Protein AF-A0A926ETX5-F1 (afdb_monomer_lite)

Radius of gyration: 18.43 Å; chains: 1; bounding box: 54×27×47 Å

pLDDT: mean 81.58, std 22.98, range [29.83, 98.06]

Sequence (139 aa):
MKKTGVWLAVFFTVFLMGPTGCAHAPTDPDPLWAAQEYLGQQMEREDGAVLAYEFESAQVLEEETERIRQRYKDSDIAGERGWSQGFIDHMTAVETRYTVDYDNTKVPYSEGKMIHVLYLSREDENSPWEVFDSLTPYE

Secondary structure (DSSP, 8-state):
------------------SS------SS--HHHHHHHHHHHHHHHSTTTEEEEEEEEEEE-HHHHHHHHHHHTT-HHHHHTT--HHHHHT-EEEEEEEEEEE-TTT-----EEEEEEEEEE-SSTTSPPEEEEEEPPP-

Organism: NCBI:txid2763678

Structure (mmCIF, N/CA/C/O backbone):
data_AF-A0A926ETX5-F1
#
_entry.id   AF-A0A926ETX5-F1
#
loop_
_atom_site.group_PDB
_atom_site.id
_atom_site.type_symbol
_atom_site.label_atom_id
_atom_site.label_alt_id
_atom_site.label_comp_id
_atom_site.label_asym_id
_atom_site.label_entity_id
_atom_site.label_seq_id
_atom_site.pdbx_PDB_ins_code
_atom_site.Cartn_x
_atom_site.Cartn_y
_atom_site.Cartn_z
_atom_site.occupancy
_atom_site.B_iso_or_equiv
_atom_site.auth_seq_id
_atom_site.auth_comp_id
_atom_site.auth_asym_id
_atom_site.auth_atom_id
_atom_site.pdbx_PDB_model_num
ATOM 1 N N . MET A 1 1 ? 31.575 -2.994 -26.190 1.00 37.59 1 MET A N 1
ATOM 2 C CA . MET A 1 1 ? 31.901 -1.709 -25.530 1.00 37.59 1 MET A CA 1
ATOM 3 C C . MET A 1 1 ? 31.067 -1.622 -24.265 1.00 37.59 1 MET A C 1
ATOM 5 O O . MET A 1 1 ? 29.879 -1.905 -24.320 1.00 37.59 1 MET A O 1
ATOM 9 N N . LYS A 1 2 ? 31.726 -1.392 -23.128 1.00 33.84 2 LYS A N 1
ATOM 10 C CA . LYS A 1 2 ? 31.172 -1.523 -21.775 1.00 33.84 2 LYS A CA 1
ATOM 11 C C . LYS A 1 2 ? 30.161 -0.396 -21.526 1.00 33.84 2 LYS A C 1
ATOM 13 O O . LYS A 1 2 ? 30.563 0.762 -21.525 1.00 33.84 2 LYS A O 1
ATOM 18 N N . LYS A 1 3 ? 28.878 -0.721 -21.338 1.00 36.19 3 LYS A N 1
ATOM 19 C CA . LYS A 1 3 ? 27.906 0.225 -20.776 1.00 36.19 3 LYS A CA 1
ATOM 20 C C . LYS A 1 3 ? 28.102 0.212 -19.263 1.00 36.19 3 LYS A C 1
ATOM 22 O O . LYS A 1 3 ? 27.774 -0.760 -18.594 1.00 36.19 3 LYS A O 1
ATOM 27 N N . THR A 1 4 ? 28.745 1.255 -18.760 1.00 35.94 4 THR A N 1
ATOM 28 C CA . THR A 1 4 ? 28.811 1.597 -17.341 1.00 35.94 4 THR A CA 1
ATOM 29 C C . THR A 1 4 ? 27.389 1.829 -16.841 1.00 35.94 4 THR A C 1
ATOM 31 O O . THR A 1 4 ? 26.802 2.870 -17.126 1.00 35.94 4 THR A O 1
ATOM 34 N N . GLY A 1 5 ? 26.827 0.834 -16.155 1.00 34.91 5 GLY A N 1
ATOM 35 C CA . GLY A 1 5 ? 25.616 1.004 -15.364 1.00 34.91 5 GLY A CA 1
ATOM 36 C C . GLY A 1 5 ? 25.941 1.919 -14.193 1.00 34.91 5 GLY A C 1
ATOM 37 O O . GLY A 1 5 ? 26.775 1.583 -13.351 1.00 34.91 5 GLY A O 1
ATOM 38 N N . VAL A 1 6 ? 25.341 3.103 -14.189 1.00 32.91 6 VAL A N 1
ATOM 39 C CA . VAL A 1 6 ? 25.278 3.948 -13.002 1.00 32.91 6 VAL A CA 1
ATOM 40 C C . VAL A 1 6 ? 24.307 3.243 -12.067 1.00 32.91 6 VAL A C 1
ATOM 42 O O . VAL A 1 6 ? 23.107 3.224 -12.310 1.00 32.91 6 VAL A O 1
ATOM 45 N N . TRP A 1 7 ? 24.845 2.592 -11.042 1.00 33.47 7 TRP A N 1
ATOM 46 C CA . TRP A 1 7 ? 24.053 2.106 -9.925 1.00 33.47 7 TRP A CA 1
ATOM 47 C C . TRP A 1 7 ? 23.589 3.340 -9.156 1.00 33.47 7 TRP A C 1
ATOM 49 O O . TRP A 1 7 ? 24.393 3.961 -8.457 1.00 33.47 7 TRP A O 1
ATOM 59 N N . LEU A 1 8 ? 22.319 3.727 -9.293 1.00 33.34 8 LEU A N 1
ATOM 60 C CA . LEU A 1 8 ? 21.697 4.546 -8.262 1.00 33.34 8 LEU A CA 1
ATOM 61 C C . LEU A 1 8 ? 21.500 3.611 -7.067 1.00 33.34 8 LEU A C 1
ATOM 63 O O . LEU A 1 8 ? 20.502 2.909 -6.950 1.00 33.34 8 LEU A O 1
ATOM 67 N N . ALA A 1 9 ? 22.521 3.528 -6.217 1.00 35.31 9 ALA A N 1
ATOM 68 C CA . ALA A 1 9 ? 22.328 3.029 -4.874 1.00 35.31 9 ALA A CA 1
ATOM 69 C C . ALA A 1 9 ? 21.272 3.938 -4.242 1.00 35.31 9 ALA A C 1
ATOM 71 O O . ALA A 1 9 ? 21.503 5.142 -4.097 1.00 35.31 9 ALA A O 1
ATOM 72 N N . VAL A 1 10 ? 20.112 3.376 -3.905 1.00 38.44 10 VAL A N 1
ATOM 73 C CA . VAL A 1 10 ? 19.218 3.992 -2.931 1.00 38.44 10 VAL A CA 1
ATOM 74 C C . VAL A 1 10 ? 20.074 4.165 -1.684 1.00 38.44 10 VAL A C 1
ATOM 76 O O . VAL A 1 10 ? 20.448 3.201 -1.017 1.00 38.44 10 VAL A O 1
ATOM 79 N N . PHE A 1 11 ? 20.516 5.398 -1.451 1.00 30.09 11 PHE A N 1
ATOM 80 C CA . PHE A 1 11 ? 21.278 5.733 -0.269 1.00 30.09 11 PHE A CA 1
ATOM 81 C C . PHE A 1 11 ? 20.336 5.542 0.913 1.00 30.09 11 PHE A C 1
ATOM 83 O O . PHE A 1 11 ? 19.525 6.414 1.222 1.00 30.09 11 PHE A O 1
ATOM 90 N N . PHE A 1 12 ? 20.485 4.413 1.603 1.00 32.03 12 PHE A N 1
ATOM 91 C CA . PHE A 1 12 ? 20.214 4.349 3.028 1.00 32.03 12 PHE A CA 1
ATOM 92 C C . PHE A 1 12 ? 21.097 5.418 3.670 1.00 32.03 12 PHE A C 1
ATOM 94 O O . PHE A 1 12 ? 22.258 5.187 4.015 1.00 32.03 12 PHE A O 1
ATOM 101 N N . THR A 1 13 ? 20.567 6.632 3.791 1.00 32.38 13 THR A N 1
ATOM 102 C CA . THR A 1 13 ? 21.132 7.610 4.707 1.00 32.38 13 THR A CA 1
ATOM 103 C C . THR A 1 13 ? 20.767 7.112 6.095 1.00 32.38 13 THR A C 1
ATOM 105 O O . THR A 1 13 ? 19.797 7.551 6.703 1.00 32.38 13 THR A O 1
ATOM 108 N N . VAL A 1 14 ? 21.544 6.150 6.594 1.00 38.12 14 VAL A N 1
ATOM 109 C CA . VAL A 1 14 ? 21.675 5.964 8.031 1.00 38.12 14 VAL A CA 1
ATOM 110 C C . VAL A 1 14 ? 22.313 7.252 8.519 1.00 38.12 14 VAL A C 1
ATOM 112 O O . VAL A 1 14 ? 23.505 7.497 8.322 1.00 38.12 14 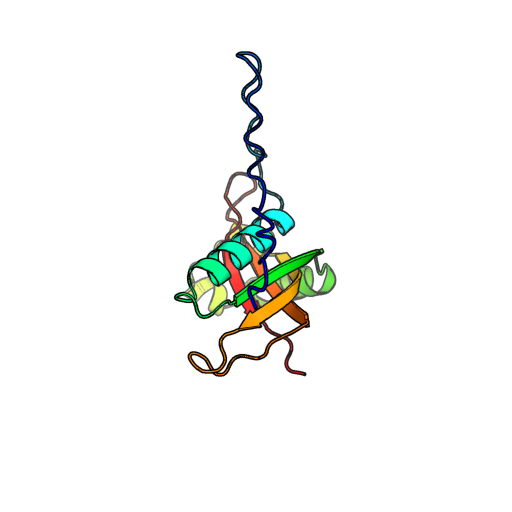VAL A O 1
ATOM 115 N N . PHE A 1 15 ? 21.484 8.119 9.084 1.00 29.83 15 PHE A N 1
ATOM 116 C CA . PHE A 1 15 ? 21.934 9.322 9.751 1.00 29.83 15 PHE A CA 1
ATOM 117 C C . PHE A 1 15 ? 22.755 8.874 10.970 1.00 29.83 15 PHE A C 1
ATOM 119 O O . PHE A 1 15 ? 22.218 8.601 12.040 1.00 29.83 15 PHE A O 1
ATOM 126 N N . LEU A 1 16 ? 24.074 8.742 10.805 1.00 39.38 16 LEU A N 1
ATOM 127 C CA . LEU A 1 16 ? 25.015 8.650 11.919 1.00 39.38 16 LEU A CA 1
ATOM 128 C C . LEU A 1 16 ? 25.078 10.031 12.583 1.00 39.38 16 LEU A C 1
ATOM 130 O O . LEU A 1 16 ? 26.020 10.795 12.378 1.00 39.38 16 LEU A O 1
ATOM 134 N N . MET A 1 17 ? 24.050 10.370 13.363 1.00 33.66 17 MET A N 1
ATOM 135 C CA . MET A 1 17 ? 24.170 11.409 14.379 1.00 33.66 17 MET A CA 1
ATOM 136 C C . MET A 1 17 ? 24.690 10.777 15.663 1.00 33.66 17 MET A C 1
ATOM 138 O O . MET A 1 17 ? 24.274 9.690 16.058 1.00 33.66 17 MET A O 1
ATOM 142 N N . GLY A 1 18 ? 25.639 11.473 16.287 1.00 36.12 18 GLY A N 1
ATOM 143 C CA . GLY A 1 18 ? 26.192 11.130 17.590 1.00 36.12 18 GLY A CA 1
ATOM 144 C C . GLY A 1 18 ? 25.125 10.995 18.687 1.00 36.12 18 GLY A C 1
ATOM 145 O O . GLY A 1 18 ? 23.939 11.220 18.454 1.00 36.12 18 GLY A O 1
ATOM 146 N N . PRO A 1 19 ? 25.536 10.626 19.909 1.00 47.34 19 PRO A N 1
ATOM 147 C CA . PRO A 1 19 ? 24.640 10.124 20.941 1.00 47.34 19 PRO A CA 1
ATOM 148 C C . PRO A 1 19 ? 23.836 11.266 21.567 1.00 47.34 19 PRO A C 1
ATOM 150 O O . PRO A 1 19 ? 24.173 11.760 22.635 1.00 47.34 19 PRO A O 1
ATOM 153 N N . THR A 1 20 ? 22.775 11.708 20.900 1.00 46.38 20 THR A N 1
ATOM 154 C CA . THR A 1 20 ? 21.752 12.567 21.502 1.00 46.38 20 THR A CA 1
ATOM 155 C C . THR A 1 20 ? 20.476 12.471 20.680 1.00 46.38 20 THR A C 1
ATOM 157 O O . THR A 1 20 ? 20.401 13.005 19.581 1.00 46.38 20 THR A O 1
ATOM 160 N N . GLY A 1 21 ? 19.478 11.793 21.246 1.00 35.44 21 GLY A N 1
ATOM 161 C CA . GLY A 1 21 ? 18.122 11.712 20.713 1.00 35.44 21 GLY A CA 1
ATOM 162 C C . GLY A 1 21 ? 17.923 10.515 19.795 1.00 35.44 21 GLY A C 1
ATOM 163 O O . GLY A 1 21 ? 18.233 10.575 18.612 1.00 35.44 21 GLY A O 1
ATOM 164 N N . CYS A 1 22 ? 17.373 9.429 20.339 1.00 35.25 22 CYS A N 1
ATOM 165 C CA . CYS A 1 22 ? 16.755 8.387 19.531 1.00 35.25 22 CYS A CA 1
ATOM 166 C C . CYS A 1 22 ? 15.744 9.064 18.598 1.00 35.25 22 CYS A C 1
ATOM 168 O O . CYS A 1 22 ? 14.721 9.560 19.073 1.00 35.25 22 CYS A O 1
ATOM 170 N N . ALA A 1 23 ? 16.034 9.116 17.298 1.00 42.41 23 ALA A N 1
ATOM 171 C CA . ALA A 1 23 ? 15.007 9.356 16.302 1.00 42.41 23 ALA A CA 1
ATOM 172 C C . ALA A 1 23 ? 14.034 8.182 16.431 1.00 42.41 23 ALA A C 1
ATOM 174 O O . ALA A 1 23 ? 14.329 7.063 16.016 1.00 42.41 23 ALA A O 1
ATOM 175 N N . HIS A 1 24 ? 12.932 8.423 17.139 1.00 39.84 24 HIS A N 1
ATOM 176 C CA . HIS A 1 24 ? 11.765 7.565 17.100 1.00 39.84 24 HIS A CA 1
ATOM 177 C C . HIS A 1 24 ? 11.456 7.350 15.615 1.00 39.84 24 HIS A C 1
ATOM 179 O O . HIS A 1 24 ? 11.283 8.327 14.882 1.00 39.84 24 HIS A O 1
ATOM 185 N N . ALA A 1 25 ? 11.388 6.092 15.172 1.00 45.03 25 ALA A N 1
ATOM 186 C CA . ALA A 1 25 ? 10.519 5.779 14.045 1.00 45.03 25 ALA A CA 1
ATOM 187 C C . ALA A 1 25 ? 9.172 6.479 14.312 1.00 45.03 25 ALA A C 1
ATOM 189 O O . ALA A 1 25 ? 8.810 6.576 15.493 1.00 45.03 25 ALA A O 1
ATOM 190 N N . PRO A 1 26 ? 8.477 7.023 13.294 1.00 45.97 26 PRO A N 1
ATOM 191 C CA . PRO A 1 26 ? 7.178 7.647 13.509 1.00 45.97 26 PRO A CA 1
ATOM 192 C C . PRO A 1 26 ? 6.369 6.753 14.445 1.00 45.97 26 PRO A C 1
ATOM 194 O O . PRO A 1 26 ? 6.228 5.561 14.182 1.00 45.97 26 PRO A O 1
ATOM 197 N N . THR A 1 27 ? 5.945 7.297 15.589 1.00 57.12 27 THR A N 1
ATOM 198 C CA . THR A 1 27 ? 5.222 6.536 16.621 1.00 57.12 27 THR A CA 1
ATOM 199 C C . THR A 1 27 ? 3.912 5.953 16.074 1.00 57.12 27 THR A C 1
ATOM 201 O O . THR A 1 27 ? 3.315 5.092 16.704 1.00 57.12 27 THR A O 1
ATOM 204 N N . ASP A 1 28 ? 3.527 6.412 14.882 1.00 60.78 28 ASP A N 1
ATOM 205 C CA . ASP A 1 28 ? 2.523 5.888 13.979 1.00 60.78 28 ASP A CA 1
ATOM 206 C C . ASP A 1 28 ? 3.071 6.032 12.532 1.00 60.78 28 ASP A C 1
ATOM 208 O O . ASP A 1 28 ? 3.294 7.168 12.090 1.00 60.78 28 ASP A O 1
ATOM 212 N N . PRO A 1 29 ? 3.396 4.946 11.801 1.00 70.06 29 PRO A N 1
ATOM 213 C CA . PRO A 1 29 ? 3.816 5.060 10.409 1.00 70.06 29 PRO A CA 1
ATOM 214 C C . PRO A 1 29 ? 2.654 5.567 9.546 1.00 70.06 29 PRO A C 1
ATOM 216 O O . PRO A 1 29 ? 1.573 5.007 9.570 1.00 70.06 29 PRO A O 1
ATOM 219 N N . ASP A 1 30 ? 2.868 6.611 8.749 1.00 89.81 30 ASP A N 1
ATOM 220 C CA . ASP A 1 30 ? 1.879 7.115 7.783 1.00 89.81 30 ASP A CA 1
ATOM 221 C C . ASP A 1 30 ? 1.436 5.986 6.813 1.00 89.81 30 ASP A C 1
ATOM 223 O O . ASP A 1 30 ? 2.312 5.281 6.290 1.00 89.81 30 ASP A O 1
ATOM 227 N N . PRO A 1 31 ? 0.128 5.792 6.523 1.00 94.69 31 PRO A N 1
ATOM 228 C CA . PRO A 1 31 ? -0.326 4.799 5.542 1.00 94.69 31 PRO A CA 1
ATOM 229 C C . PRO A 1 31 ? 0.329 4.957 4.161 1.00 94.69 31 PRO A C 1
ATOM 231 O O . PRO A 1 31 ? 0.508 3.964 3.453 1.00 94.69 31 PRO A O 1
ATOM 234 N N . LEU A 1 32 ? 0.736 6.172 3.775 1.00 96.06 32 LEU A N 1
ATOM 235 C CA . LEU A 1 32 ? 1.469 6.412 2.528 1.00 96.06 32 LEU A CA 1
ATOM 236 C C . LEU A 1 32 ? 2.874 5.801 2.559 1.00 96.06 32 LEU A C 1
ATOM 238 O O . LEU A 1 32 ? 3.317 5.208 1.574 1.00 96.06 32 LEU A O 1
ATOM 242 N N . TRP A 1 33 ? 3.561 5.909 3.697 1.00 94.44 33 TRP A N 1
ATOM 243 C CA . TRP A 1 33 ? 4.863 5.277 3.891 1.00 94.44 33 TRP A CA 1
ATOM 244 C C . TRP A 1 33 ? 4.728 3.752 3.905 1.00 94.44 33 TRP A C 1
ATOM 246 O O . TRP A 1 33 ? 5.483 3.066 3.220 1.00 94.44 33 TRP A O 1
ATOM 256 N N . ALA A 1 34 ? 3.718 3.218 4.600 1.00 95.31 34 ALA A N 1
ATOM 257 C CA . ALA A 1 34 ? 3.456 1.779 4.628 1.00 95.31 34 ALA A CA 1
ATOM 258 C C . ALA A 1 34 ? 3.165 1.212 3.225 1.00 95.31 34 ALA A C 1
ATOM 260 O O . ALA A 1 34 ? 3.664 0.143 2.873 1.00 95.31 34 ALA A O 1
ATOM 261 N N . ALA A 1 35 ? 2.418 1.949 2.399 1.00 96.56 35 ALA A N 1
ATOM 262 C CA . ALA A 1 35 ? 2.161 1.595 1.005 1.00 96.56 35 ALA A CA 1
ATOM 263 C C . ALA A 1 35 ? 3.450 1.549 0.160 1.00 96.56 35 ALA A C 1
ATOM 265 O O . ALA A 1 35 ? 3.660 0.599 -0.599 1.00 96.56 35 ALA A O 1
ATOM 266 N N . GLN A 1 36 ? 4.331 2.543 0.311 1.00 96.19 36 GLN A N 1
ATOM 267 C CA . GLN A 1 36 ? 5.620 2.581 -0.385 1.00 96.19 36 GLN A CA 1
ATOM 268 C C . GLN A 1 36 ? 6.526 1.410 0.026 1.00 96.19 36 GLN A C 1
ATOM 270 O O . GLN A 1 36 ? 7.081 0.728 -0.840 1.00 96.19 36 GLN A O 1
ATOM 275 N N . GLU A 1 37 ? 6.665 1.165 1.331 1.00 95.19 37 GLU A N 1
ATOM 276 C CA . GLU A 1 37 ? 7.467 0.061 1.871 1.00 95.19 37 GLU A CA 1
ATOM 277 C C . GLU A 1 37 ? 6.943 -1.297 1.409 1.00 95.19 37 GLU A C 1
ATOM 279 O O . GLU A 1 37 ? 7.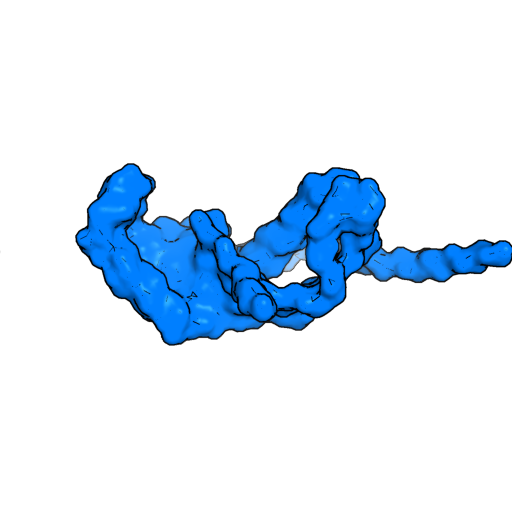724 -2.156 0.996 1.00 95.19 37 GLU A O 1
ATOM 284 N N . TYR A 1 38 ? 5.619 -1.487 1.431 1.00 94.94 38 TYR A N 1
ATOM 285 C CA . TYR A 1 38 ? 4.991 -2.709 0.943 1.00 94.94 38 TYR A CA 1
ATOM 286 C C . TYR A 1 38 ? 5.387 -2.991 -0.508 1.00 94.94 38 TYR A C 1
ATOM 288 O O . TYR A 1 38 ? 5.852 -4.092 -0.803 1.00 94.94 38 TYR A O 1
ATOM 296 N N . LEU A 1 39 ? 5.267 -2.006 -1.405 1.00 94.69 39 LEU A N 1
ATOM 297 C CA . LEU A 1 39 ? 5.647 -2.182 -2.809 1.00 94.69 39 LEU A CA 1
ATOM 298 C C . LEU A 1 39 ? 7.137 -2.457 -2.975 1.00 94.69 39 LEU A C 1
ATO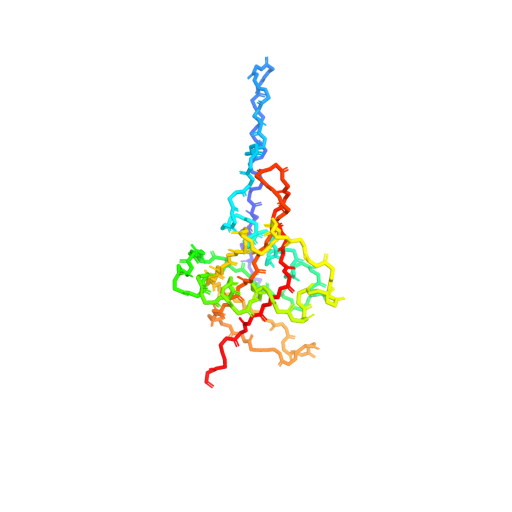M 300 O O . LEU A 1 39 ? 7.488 -3.372 -3.715 1.00 94.69 39 LEU A O 1
ATOM 304 N N . GLY A 1 40 ? 8.001 -1.728 -2.263 1.00 94.19 40 GLY A N 1
ATOM 305 C CA . GLY A 1 40 ? 9.445 -1.975 -2.287 1.00 94.19 40 GLY A CA 1
ATOM 306 C C . GLY A 1 40 ? 9.777 -3.427 -1.941 1.00 94.19 40 GLY A C 1
ATOM 307 O O . GLY A 1 40 ? 10.465 -4.106 -2.701 1.00 94.19 40 GLY A O 1
ATOM 308 N N . GLN A 1 41 ? 9.186 -3.948 -0.864 1.00 94.12 41 GLN A N 1
ATOM 309 C CA . GLN A 1 41 ? 9.363 -5.347 -0.472 1.00 94.12 41 GLN A CA 1
ATOM 310 C C . GLN A 1 41 ? 8.793 -6.336 -1.493 1.00 94.12 41 GLN A C 1
ATOM 312 O O . GLN A 1 41 ? 9.371 -7.404 -1.681 1.00 94.12 41 GLN A O 1
ATOM 317 N N . GLN A 1 42 ? 7.660 -6.030 -2.136 1.00 92.25 42 GLN A N 1
ATOM 318 C CA . GLN A 1 42 ? 7.133 -6.888 -3.202 1.00 92.25 42 GLN A CA 1
ATOM 319 C C . GLN A 1 42 ? 8.116 -6.954 -4.373 1.00 92.25 42 GLN A C 1
ATOM 321 O O . GLN A 1 42 ? 8.460 -8.048 -4.807 1.00 92.25 42 GLN A O 1
ATOM 326 N N . MET A 1 43 ? 8.649 -5.813 -4.817 1.00 92.62 43 MET A N 1
ATOM 327 C CA . MET A 1 43 ? 9.613 -5.777 -5.922 1.00 92.62 43 MET A CA 1
ATOM 328 C C . MET A 1 43 ? 10.903 -6.542 -5.603 1.00 92.62 43 MET A C 1
ATOM 330 O O . MET A 1 43 ? 11.459 -7.205 -6.474 1.00 92.62 43 MET A O 1
ATOM 334 N N . GLU A 1 44 ? 11.366 -6.502 -4.353 1.00 90.88 44 GLU A N 1
ATOM 335 C CA . GLU A 1 44 ? 12.525 -7.286 -3.908 1.00 90.88 44 GLU A CA 1
ATOM 336 C C . GLU A 1 44 ? 12.252 -8.799 -3.864 1.00 90.88 44 GLU A C 1
ATOM 338 O O . GLU A 1 44 ? 13.169 -9.596 -4.076 1.00 90.88 44 GLU A O 1
ATOM 343 N N . ARG A 1 45 ? 11.006 -9.210 -3.590 1.00 89.69 45 ARG A N 1
ATOM 344 C CA . ARG A 1 45 ? 10.603 -10.627 -3.513 1.00 89.69 45 ARG A CA 1
ATOM 345 C C . ARG A 1 45 ? 10.418 -11.288 -4.872 1.00 89.69 45 ARG A C 1
ATOM 347 O O . ARG A 1 45 ? 10.477 -12.515 -4.935 1.00 89.69 45 ARG A O 1
ATOM 354 N N . GLU A 1 46 ? 10.207 -10.514 -5.930 1.00 85.94 46 GLU A N 1
ATOM 355 C CA . GLU A 1 46 ? 10.023 -10.994 -7.305 1.00 85.94 46 GLU A CA 1
ATOM 356 C C . GLU A 1 46 ? 11.343 -11.527 -7.900 1.00 85.94 46 GLU A C 1
ATOM 358 O O . GLU A 1 46 ? 11.855 -10.945 -8.844 1.00 85.94 46 GLU A O 1
ATOM 363 N N . ASP A 1 47 ? 11.922 -12.586 -7.309 1.00 81.75 47 ASP A N 1
ATOM 364 C CA . ASP A 1 47 ? 13.094 -13.422 -7.679 1.00 81.75 47 ASP A CA 1
ATOM 365 C C . ASP A 1 47 ? 14.004 -12.927 -8.834 1.00 81.75 47 ASP A C 1
ATOM 367 O O . ASP A 1 47 ? 14.267 -13.608 -9.836 1.00 81.75 47 ASP A O 1
ATOM 371 N N . GLY A 1 48 ? 14.484 -11.685 -8.725 1.00 82.75 48 GLY A N 1
ATOM 372 C CA . GLY A 1 48 ? 15.276 -11.021 -9.765 1.00 82.75 48 GLY A CA 1
ATOM 373 C C . GLY A 1 48 ? 14.569 -10.883 -11.123 1.00 82.75 48 GLY A C 1
ATOM 374 O O . GLY A 1 48 ? 15.244 -10.809 -12.152 1.00 82.75 48 GLY A O 1
ATOM 375 N N . ALA A 1 49 ? 13.241 -10.940 -11.151 1.00 91.38 49 ALA A N 1
ATOM 376 C CA . ALA A 1 49 ? 12.378 -10.591 -12.269 1.00 91.38 49 ALA A CA 1
ATOM 377 C C . ALA A 1 49 ? 12.182 -9.073 -12.386 1.00 91.38 49 ALA A C 1
ATOM 379 O O . ALA A 1 49 ? 11.888 -8.607 -13.475 1.00 91.38 49 ALA A O 1
ATOM 380 N N . VAL A 1 50 ? 12.391 -8.289 -11.324 1.00 94.81 50 VAL A N 1
ATOM 381 C CA . VAL A 1 50 ? 12.418 -6.818 -11.414 1.00 94.81 50 VAL A CA 1
ATOM 382 C C . VAL A 1 50 ? 13.805 -6.350 -11.860 1.00 94.81 50 VAL A C 1
ATOM 384 O O . VAL A 1 50 ? 14.798 -6.564 -11.163 1.00 94.81 50 VAL A O 1
ATOM 387 N N . LEU A 1 51 ? 13.875 -5.699 -13.021 1.00 94.94 51 LEU A N 1
ATOM 388 C CA . LEU A 1 51 ? 15.093 -5.091 -13.566 1.00 94.94 51 LEU A CA 1
ATOM 389 C C . LEU A 1 51 ? 15.300 -3.668 -13.041 1.00 94.94 51 LEU A C 1
ATOM 391 O O . LEU A 1 5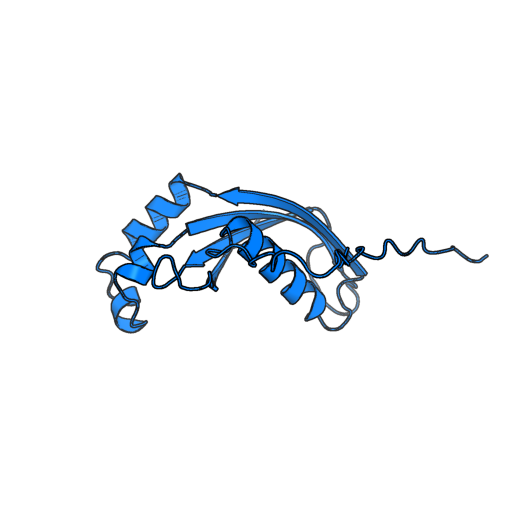1 ? 16.430 -3.281 -12.731 1.00 94.94 51 LEU A O 1
ATOM 395 N N . ALA A 1 52 ? 14.218 -2.897 -12.932 1.00 95.00 52 ALA A N 1
ATOM 396 C CA . ALA A 1 52 ? 14.218 -1.560 -12.355 1.00 95.00 52 ALA A CA 1
ATOM 397 C C . ALA A 1 52 ? 12.866 -1.250 -11.704 1.00 95.00 52 ALA A C 1
ATOM 399 O O . ALA A 1 52 ? 11.822 -1.693 -12.174 1.00 95.00 52 ALA A O 1
ATOM 400 N N . TYR A 1 53 ? 12.896 -0.459 -10.635 1.00 95.25 53 TYR A N 1
ATOM 401 C CA . TYR A 1 53 ? 11.713 0.024 -9.934 1.00 95.25 53 TYR A CA 1
ATOM 402 C C . TYR A 1 53 ? 11.960 1.450 -9.443 1.00 95.25 53 TYR A C 1
ATOM 404 O O . TYR A 1 53 ? 13.006 1.737 -8.857 1.00 95.25 53 TYR A O 1
ATOM 412 N N . GLU A 1 54 ? 10.991 2.330 -9.673 1.00 96.56 54 GLU A N 1
ATOM 413 C CA . GLU A 1 54 ? 11.004 3.708 -9.196 1.00 96.56 54 GLU A CA 1
ATOM 414 C C . GLU A 1 54 ? 9.619 4.088 -8.676 1.00 96.56 54 GLU A C 1
ATOM 416 O O . GLU A 1 54 ? 8.646 4.142 -9.427 1.00 96.56 54 GLU A O 1
ATOM 421 N N . PHE A 1 55 ? 9.532 4.363 -7.377 1.00 95.94 55 PHE A N 1
ATOM 422 C CA . PHE A 1 55 ? 8.316 4.877 -6.761 1.00 95.94 55 PHE A CA 1
ATOM 423 C C . PHE A 1 55 ? 8.135 6.362 -7.099 1.00 95.94 55 PHE A C 1
ATOM 425 O O . P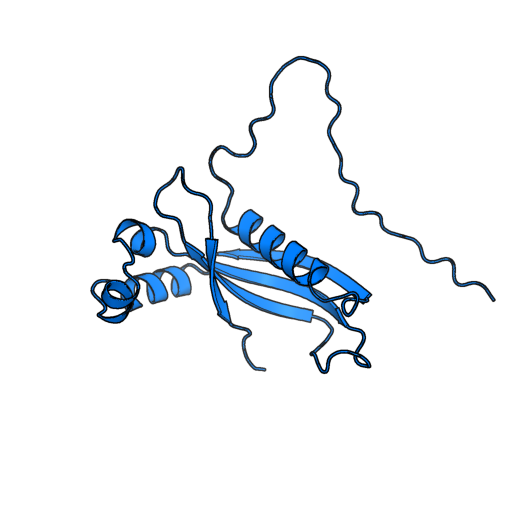HE A 1 55 ? 9.042 7.161 -6.866 1.00 95.94 55 PHE A O 1
ATOM 432 N N . GLU A 1 56 ? 6.966 6.740 -7.620 1.00 96.62 56 GLU A N 1
ATOM 433 C CA . GLU A 1 56 ? 6.667 8.123 -8.011 1.00 96.62 56 GLU A CA 1
ATOM 434 C C . GLU A 1 56 ? 5.882 8.858 -6.914 1.00 96.62 56 GLU A C 1
ATOM 436 O O . GLU A 1 56 ? 6.262 9.956 -6.504 1.00 96.62 56 GLU A O 1
ATOM 441 N N . SER A 1 57 ? 4.775 8.279 -6.438 1.00 96.25 57 SER A N 1
ATOM 442 C CA . SER A 1 57 ? 3.910 8.925 -5.441 1.00 96.25 57 SER A CA 1
ATOM 443 C C . SER A 1 57 ? 2.939 7.956 -4.774 1.00 96.25 57 SER A C 1
ATOM 445 O O . SER A 1 57 ? 2.555 6.954 -5.375 1.00 96.25 57 SER A O 1
ATOM 447 N N . ALA A 1 58 ? 2.434 8.332 -3.599 1.00 96.75 58 ALA A N 1
ATOM 448 C CA . ALA A 1 58 ? 1.227 7.759 -3.015 1.00 96.75 58 ALA A CA 1
ATOM 449 C C . ALA A 1 58 ? 0.274 8.857 -2.536 1.00 96.75 58 ALA A C 1
ATOM 451 O O . ALA A 1 58 ? 0.712 9.935 -2.129 1.00 96.75 58 ALA A O 1
ATOM 452 N N . GLN A 1 59 ? -1.024 8.571 -2.571 1.00 97.00 59 GLN A N 1
ATOM 453 C CA . GLN A 1 59 ? -2.066 9.455 -2.058 1.00 97.00 59 GLN A CA 1
ATOM 454 C C . GLN A 1 59 ? -3.239 8.652 -1.491 1.00 97.00 59 GLN A C 1
ATOM 456 O O . GLN A 1 59 ? -3.604 7.608 -2.032 1.00 97.00 59 GLN A O 1
ATOM 461 N N . VAL A 1 60 ? -3.856 9.160 -0.424 1.00 97.31 60 VAL A N 1
ATOM 462 C CA . VAL A 1 60 ? -5.098 8.592 0.110 1.00 97.31 60 VAL A CA 1
ATOM 463 C C . VAL A 1 60 ? -6.250 8.922 -0.839 1.00 97.31 60 VAL A C 1
ATOM 465 O O . VAL A 1 60 ? -6.400 10.061 -1.287 1.00 97.31 60 VAL A O 1
ATOM 468 N N . LEU A 1 61 ? -7.075 7.924 -1.140 1.00 97.38 61 LEU A N 1
ATOM 469 C CA . LEU A 1 61 ? -8.309 8.073 -1.901 1.00 97.38 61 LEU A CA 1
ATOM 470 C C . LEU A 1 61 ? -9.495 8.165 -0.935 1.00 97.38 61 LEU A C 1
ATOM 472 O O . LEU A 1 61 ? -10.118 7.158 -0.624 1.00 97.38 61 LEU A O 1
ATOM 476 N N . GLU A 1 62 ? -9.823 9.368 -0.463 1.00 97.25 62 GLU A N 1
ATOM 477 C CA . GLU A 1 62 ? -10.843 9.576 0.585 1.00 97.25 62 GLU A CA 1
ATOM 478 C C . GLU A 1 62 ? -12.222 8.983 0.247 1.00 97.25 62 GLU A C 1
ATOM 480 O O . GLU A 1 62 ? -12.847 8.332 1.082 1.00 97.25 62 GLU A O 1
ATOM 485 N N . GLU A 1 63 ? -12.694 9.164 -0.990 1.00 96.69 63 GLU A N 1
ATOM 486 C CA . GLU A 1 63 ? -13.983 8.609 -1.431 1.00 96.69 63 GLU A CA 1
ATOM 487 C C . GLU A 1 63 ? -13.976 7.075 -1.398 1.00 96.69 63 GLU A C 1
ATOM 489 O O . GLU A 1 63 ? -14.933 6.443 -0.950 1.00 96.69 63 GLU A O 1
ATOM 494 N N . GLU A 1 64 ? -12.869 6.474 -1.827 1.00 96.62 64 GLU A N 1
ATOM 495 C CA . GLU A 1 64 ? -12.705 5.028 -1.838 1.00 96.62 64 GLU A CA 1
ATOM 496 C C . GLU A 1 64 ? -12.531 4.470 -0.420 1.00 96.62 64 GLU A C 1
ATOM 498 O O . GLU A 1 64 ? -13.112 3.435 -0.098 1.00 96.62 64 GLU A O 1
ATOM 503 N N . THR A 1 65 ? -11.806 5.183 0.445 1.00 97.31 65 THR A N 1
ATOM 504 C CA . THR A 1 65 ? -11.682 4.897 1.879 1.00 97.31 65 THR A CA 1
ATOM 505 C C . THR A 1 65 ? -13.054 4.844 2.546 1.00 97.31 65 THR A C 1
ATOM 507 O O . THR A 1 65 ? -13.372 3.878 3.240 1.00 97.31 65 THR A O 1
ATOM 510 N N . GLU A 1 66 ? -13.912 5.835 2.310 1.00 97.44 66 GLU A N 1
ATOM 511 C CA . GLU A 1 66 ? -15.266 5.820 2.866 1.00 97.44 66 GLU A CA 1
ATOM 512 C C . GLU A 1 66 ? -16.096 4.669 2.277 1.00 97.44 66 GLU A C 1
ATOM 514 O O . GLU A 1 66 ? -16.783 3.946 3.006 1.00 97.44 66 GLU A O 1
ATOM 519 N N . ARG A 1 67 ? -15.981 4.428 0.965 1.00 95.94 67 ARG A N 1
ATOM 520 C CA . ARG A 1 67 ? -16.698 3.344 0.284 1.00 95.94 67 ARG A CA 1
ATOM 521 C C . ARG A 1 67 ? -16.352 1.968 0.855 1.00 95.94 67 ARG A C 1
ATOM 523 O O . ARG A 1 67 ? -17.261 1.165 1.075 1.00 95.94 67 ARG A O 1
ATOM 530 N N . ILE A 1 68 ? -15.072 1.663 1.092 1.00 95.62 68 ILE A N 1
ATOM 531 C CA . ILE A 1 68 ? -14.663 0.360 1.647 1.00 95.62 68 ILE A CA 1
ATOM 532 C C . ILE A 1 68 ? -15.082 0.199 3.107 1.00 95.62 68 ILE A C 1
ATOM 534 O O . ILE A 1 68 ? -15.540 -0.883 3.477 1.00 95.62 68 ILE A O 1
ATOM 538 N N . ARG A 1 69 ? -15.017 1.267 3.914 1.00 96.00 69 ARG A N 1
ATOM 539 C CA . ARG A 1 69 ? -15.488 1.243 5.306 1.00 96.00 69 ARG A CA 1
ATOM 540 C C . ARG A 1 69 ? -16.970 0.908 5.361 1.00 96.00 69 ARG A C 1
ATOM 542 O O . ARG A 1 69 ? -17.367 -0.019 6.060 1.00 96.00 69 ARG A O 1
ATOM 549 N N . GLN A 1 70 ? -17.781 1.593 4.557 1.00 95.50 70 GLN A N 1
ATOM 550 C CA . GLN A 1 70 ? -19.216 1.318 4.458 1.00 95.50 70 GLN A CA 1
ATOM 551 C C . GLN A 1 70 ? -19.509 -0.085 3.929 1.00 95.50 70 GLN A C 1
ATOM 553 O O . GLN A 1 70 ? -20.446 -0.728 4.393 1.00 95.50 70 GLN A O 1
ATOM 558 N N . ARG A 1 71 ? -18.713 -0.574 2.971 1.00 93.62 71 ARG A N 1
ATOM 559 C CA . ARG A 1 71 ? -18.880 -1.916 2.403 1.00 93.62 71 ARG A CA 1
ATOM 560 C C . ARG A 1 71 ? -18.686 -3.015 3.444 1.00 93.62 71 ARG A C 1
ATOM 562 O O . ARG A 1 71 ? -19.398 -4.015 3.385 1.00 93.62 71 ARG A O 1
ATOM 569 N N . TYR A 1 72 ? -17.702 -2.864 4.329 1.00 93.44 72 TYR A N 1
ATOM 570 C CA . TYR A 1 72 ? -17.357 -3.898 5.304 1.00 93.44 72 TYR A CA 1
ATOM 571 C C . TYR A 1 72 ? -18.038 -3.725 6.660 1.00 93.44 72 TYR A C 1
ATOM 573 O O . TYR A 1 72 ? -18.164 -4.710 7.393 1.00 93.44 72 TYR A O 1
ATOM 581 N N . LYS A 1 73 ? -18.524 -2.522 6.976 1.00 92.62 73 LYS A N 1
ATOM 582 C CA . LYS A 1 73 ? -19.299 -2.249 8.186 1.00 92.62 73 LYS A CA 1
ATOM 583 C C . LYS A 1 73 ? -20.515 -3.169 8.281 1.00 92.62 73 LYS A C 1
ATOM 585 O O . LYS A 1 73 ? -21.319 -3.235 7.356 1.00 92.62 73 LYS A O 1
ATOM 590 N N . ASP A 1 74 ? -20.622 -3.872 9.408 1.00 88.38 74 ASP A N 1
ATOM 591 C CA . ASP A 1 74 ? -21.688 -4.840 9.704 1.00 88.38 74 ASP A CA 1
ATOM 592 C C . ASP A 1 74 ? -21.867 -5.931 8.624 1.00 88.38 74 ASP A C 1
ATOM 594 O O . ASP A 1 74 ? -22.922 -6.557 8.528 1.00 88.38 74 ASP A O 1
ATOM 598 N N . SER A 1 75 ? -20.845 -6.161 7.791 1.00 90.62 75 SER A N 1
ATOM 599 C CA . SER A 1 75 ? -20.901 -7.165 6.730 1.00 90.62 75 SER A CA 1
ATOM 600 C C . SER A 1 75 ? -20.611 -8.563 7.271 1.00 90.62 75 SER A C 1
ATOM 602 O O . SER A 1 75 ? -19.707 -8.751 8.090 1.00 90.62 75 SER A O 1
ATOM 604 N N . ASP A 1 76 ? -21.307 -9.568 6.731 1.00 92.12 76 ASP A N 1
ATOM 605 C CA . ASP A 1 76 ? -21.041 -10.976 7.052 1.00 92.12 76 ASP A CA 1
ATOM 606 C C . ASP A 1 76 ? -19.578 -11.348 6.760 1.00 92.12 76 ASP A C 1
ATOM 608 O O . ASP A 1 76 ? -18.950 -12.056 7.539 1.00 92.12 76 ASP A O 1
ATOM 612 N N . ILE A 1 77 ? -18.996 -10.789 5.689 1.00 90.12 77 ILE A N 1
ATOM 613 C CA . ILE A 1 77 ? -17.596 -11.017 5.298 1.00 90.12 77 ILE A CA 1
ATOM 614 C C . ILE A 1 77 ? -16.626 -10.527 6.381 1.00 90.12 77 ILE A C 1
ATOM 616 O O . ILE A 1 77 ? -15.642 -11.207 6.668 1.00 90.12 77 ILE A O 1
ATOM 620 N N . ALA A 1 78 ? -16.878 -9.363 6.988 1.00 89.81 78 ALA A N 1
ATOM 621 C CA . ALA A 1 78 ? -16.046 -8.874 8.085 1.00 89.81 78 ALA A CA 1
ATOM 622 C C . ALA A 1 78 ? -16.153 -9.796 9.311 1.00 89.81 78 ALA A C 1
ATOM 624 O O . ALA A 1 78 ? -15.134 -10.122 9.921 1.00 89.81 78 ALA A O 1
ATOM 625 N N . GLY A 1 79 ? -17.360 -10.290 9.609 1.00 90.25 79 GLY A N 1
ATOM 626 C CA . GLY A 1 79 ? -17.586 -11.285 10.660 1.00 90.25 79 GLY A CA 1
ATOM 627 C C . GLY A 1 79 ? -16.858 -12.609 10.402 1.00 90.25 79 GLY A C 1
ATOM 628 O O . GLY A 1 79 ? -16.177 -13.119 11.289 1.00 90.25 79 GLY A O 1
ATOM 629 N N . GLU A 1 80 ? -16.935 -13.142 9.181 1.00 93.25 80 GLU A N 1
ATOM 630 C CA . GLU A 1 80 ? -16.247 -14.373 8.763 1.00 93.25 80 GLU A CA 1
ATOM 631 C C . GLU A 1 80 ? -14.720 -14.244 8.816 1.00 93.25 80 GLU A C 1
ATOM 633 O O . GLU A 1 80 ? -14.028 -15.197 9.178 1.00 93.25 80 GLU A O 1
ATOM 638 N N . ARG A 1 81 ? -14.187 -13.061 8.486 1.00 90.12 81 ARG A N 1
ATOM 639 C CA . ARG A 1 81 ? -12.752 -12.751 8.585 1.00 90.12 81 ARG A CA 1
ATOM 640 C C . ARG A 1 81 ? -12.299 -12.422 10.009 1.00 90.12 81 ARG A C 1
ATOM 642 O O . ARG A 1 81 ? -11.101 -12.262 10.230 1.00 90.12 81 ARG A O 1
ATOM 649 N N . GLY A 1 82 ? -13.226 -12.329 10.965 1.00 92.38 82 GLY A N 1
ATOM 650 C CA . GLY A 1 82 ? -12.930 -11.954 12.347 1.00 92.38 82 GLY A CA 1
ATOM 651 C C . GLY A 1 82 ? -12.409 -10.523 12.488 1.00 92.38 82 GLY A C 1
ATOM 652 O O . GLY A 1 82 ? -11.671 -10.238 13.428 1.00 92.38 82 GLY A O 1
ATOM 653 N N . TRP A 1 83 ? -12.749 -9.636 11.550 1.00 94.38 83 TRP A N 1
ATOM 654 C CA . TRP A 1 83 ? -12.316 -8.244 11.578 1.00 94.38 83 TRP A CA 1
ATOM 655 C C . TRP A 1 83 ? -13.039 -7.478 12.681 1.00 94.38 83 TRP A C 1
ATOM 657 O O . TRP A 1 83 ? -14.265 -7.524 12.794 1.00 94.38 83 TRP A O 1
ATOM 667 N N . SER A 1 84 ? -12.265 -6.773 13.502 1.00 93.56 84 SER A N 1
ATOM 668 C CA . SER A 1 84 ? -12.808 -5.920 14.550 1.00 93.56 84 SER A CA 1
ATOM 669 C C . SER A 1 84 ? -13.412 -4.645 13.958 1.00 93.56 84 SER A C 1
ATOM 671 O O . SER A 1 84 ? -13.140 -4.263 12.817 1.00 93.56 84 SER A O 1
ATOM 673 N N . GLN A 1 85 ? -14.208 -3.935 14.760 1.00 92.38 85 GLN A N 1
ATOM 674 C CA . GLN A 1 85 ? -14.668 -2.606 14.364 1.00 92.38 85 GLN A CA 1
ATOM 675 C C . GLN A 1 85 ? -13.490 -1.633 14.203 1.00 92.38 85 GLN A C 1
ATOM 677 O O . GLN A 1 85 ? -13.525 -0.817 13.292 1.00 92.38 85 GLN A O 1
ATOM 682 N N . GLY A 1 86 ? -12.433 -1.760 15.019 1.00 92.50 86 GLY A N 1
ATOM 683 C CA . GLY A 1 86 ? -11.211 -0.960 14.884 1.00 92.50 86 GLY A CA 1
ATOM 684 C C . GLY A 1 86 ? -10.529 -1.184 13.536 1.00 92.50 86 GLY A C 1
ATOM 685 O O . GLY A 1 86 ? -10.214 -0.222 12.840 1.00 92.50 86 GLY A O 1
ATOM 686 N N . PHE A 1 87 ? -10.423 -2.440 13.099 1.00 94.62 87 PHE A N 1
ATOM 687 C CA . PHE A 1 87 ? -9.924 -2.776 11.769 1.00 94.62 87 PHE A CA 1
ATOM 688 C C . PHE A 1 87 ? -10.772 -2.142 10.656 1.00 94.62 87 PHE A C 1
ATOM 690 O O . PHE A 1 87 ? -10.237 -1.668 9.660 1.00 94.62 87 PHE A O 1
ATOM 697 N N . ILE A 1 88 ? -12.099 -2.111 10.785 1.00 95.69 88 ILE A N 1
ATOM 698 C CA . ILE A 1 88 ? -12.960 -1.484 9.770 1.00 95.69 88 ILE A CA 1
ATOM 699 C C . ILE A 1 88 ? -12.812 0.042 9.804 1.00 95.69 88 ILE A C 1
ATOM 701 O O . ILE A 1 88 ? -12.614 0.660 8.761 1.00 95.69 88 ILE A O 1
ATOM 705 N N . ASP A 1 89 ? -12.863 0.651 10.986 1.00 95.00 89 ASP A N 1
ATOM 706 C CA . ASP A 1 89 ? -12.827 2.106 11.172 1.00 95.00 89 ASP A CA 1
ATOM 707 C C . ASP A 1 89 ? -11.502 2.725 10.711 1.00 95.00 89 ASP A C 1
ATOM 709 O O . ASP A 1 89 ? -11.485 3.862 10.232 1.00 95.00 89 ASP A O 1
ATOM 713 N N . HIS A 1 90 ? -10.402 1.975 10.796 1.00 95.69 90 HIS A N 1
ATOM 714 C CA . HIS A 1 90 ? -9.091 2.418 10.334 1.00 95.69 90 HIS A CA 1
ATOM 715 C C . HIS A 1 90 ? -8.750 1.983 8.905 1.00 95.69 90 HIS A C 1
ATOM 717 O O . HIS A 1 90 ? -7.633 2.241 8.469 1.00 95.69 90 HIS A O 1
ATOM 723 N N . MET A 1 91 ? -9.666 1.384 8.134 1.00 96.69 91 MET A N 1
ATOM 724 C CA . MET A 1 91 ? -9.387 1.091 6.721 1.00 96.69 91 MET A CA 1
ATOM 725 C C . MET A 1 91 ? -9.041 2.368 5.951 1.00 96.69 91 MET A C 1
ATOM 727 O O . MET A 1 91 ? -9.646 3.416 6.175 1.00 96.69 91 MET A O 1
ATOM 731 N N . THR A 1 92 ? -8.114 2.281 5.007 1.00 97.62 92 THR A N 1
ATOM 732 C CA . THR A 1 92 ? -7.769 3.362 4.084 1.00 97.62 92 THR A CA 1
ATOM 733 C C . THR A 1 92 ? -7.411 2.799 2.715 1.00 97.62 92 THR A C 1
ATOM 735 O O . THR A 1 92 ? -6.843 1.711 2.604 1.00 97.62 92 THR A O 1
ATOM 738 N N . ALA A 1 93 ? -7.761 3.531 1.665 1.00 98.00 93 ALA A N 1
ATOM 739 C CA . ALA A 1 93 ? -7.368 3.241 0.298 1.00 98.00 93 ALA A CA 1
ATOM 740 C C . ALA A 1 93 ? -6.253 4.199 -0.122 1.00 98.00 93 ALA A C 1
ATOM 742 O O . ALA A 1 93 ? -6.396 5.418 -0.016 1.00 98.00 93 ALA A O 1
ATOM 743 N N . VAL A 1 94 ? -5.150 3.654 -0.627 1.00 98.06 94 VAL A N 1
ATOM 744 C CA . VAL A 1 94 ? -3.987 4.419 -1.079 1.00 98.06 94 VAL A CA 1
ATOM 745 C C . VAL A 1 94 ? -3.717 4.104 -2.542 1.00 98.06 94 VAL A C 1
ATOM 747 O O . VAL A 1 94 ? -3.380 2.975 -2.888 1.00 98.06 94 VAL A O 1
ATOM 750 N N . GLU A 1 95 ? -3.831 5.109 -3.407 1.00 97.56 95 GLU A N 1
ATOM 751 C CA . GLU A 1 95 ? -3.326 5.022 -4.775 1.00 97.56 95 GLU A CA 1
ATOM 752 C C . GLU A 1 95 ? -1.819 5.238 -4.752 1.00 97.56 95 GLU A C 1
ATOM 754 O O . GLU A 1 95 ? -1.326 6.240 -4.237 1.00 97.56 95 GLU A O 1
ATOM 759 N N . THR A 1 96 ? -1.095 4.312 -5.352 1.00 96.69 96 THR A N 1
ATOM 760 C CA . THR A 1 96 ? 0.344 4.375 -5.558 1.00 96.69 96 THR A CA 1
ATOM 761 C C . THR A 1 96 ? 0.632 4.451 -7.048 1.00 96.69 96 THR A C 1
ATOM 763 O O . THR A 1 96 ? -0.052 3.829 -7.865 1.00 96.69 96 THR A O 1
ATOM 766 N N . ARG A 1 97 ? 1.652 5.227 -7.400 1.00 97.12 97 ARG A N 1
ATOM 767 C CA . ARG A 1 97 ? 2.166 5.359 -8.761 1.00 97.12 97 ARG A CA 1
ATOM 768 C C . ARG A 1 97 ? 3.644 5.052 -8.746 1.00 97.12 97 ARG A C 1
ATOM 770 O O . ARG A 1 97 ? 4.377 5.573 -7.904 1.00 97.12 97 ARG A O 1
ATOM 777 N N . TYR A 1 98 ? 4.072 4.213 -9.669 1.00 95.69 98 TYR A N 1
ATOM 778 C CA . TYR A 1 98 ? 5.463 3.805 -9.792 1.00 95.69 98 TYR A CA 1
ATOM 779 C C . TYR A 1 98 ? 5.750 3.364 -11.222 1.00 95.69 98 TYR A C 1
ATOM 781 O O . TYR A 1 98 ? 4.834 3.054 -11.979 1.00 95.69 98 TYR A O 1
ATOM 789 N N . THR A 1 99 ? 7.020 3.329 -11.594 1.00 96.50 99 THR A N 1
ATOM 790 C CA . THR A 1 99 ? 7.473 2.718 -12.841 1.00 96.50 99 THR A CA 1
ATOM 791 C C . THR A 1 99 ? 8.226 1.431 -12.517 1.00 96.50 99 THR A C 1
ATOM 793 O O . THR A 1 99 ? 9.041 1.407 -11.593 1.00 96.50 99 THR A O 1
ATOM 796 N N . VAL A 1 100 ? 7.956 0.358 -13.259 1.00 95.75 100 VAL A N 1
ATOM 797 C CA . VAL A 1 100 ? 8.646 -0.930 -13.108 1.00 95.75 100 VAL A CA 1
ATOM 798 C C . VAL A 1 100 ? 9.055 -1.491 -14.465 1.00 95.75 100 VAL A C 1
ATOM 800 O O . VAL A 1 100 ? 8.319 -1.387 -15.441 1.00 95.75 100 VAL A O 1
ATOM 803 N N . ASP A 1 101 ? 10.245 -2.071 -14.521 1.00 96.19 101 ASP A N 1
ATOM 804 C CA . ASP A 1 101 ? 10.771 -2.808 -15.666 1.00 96.19 101 ASP A CA 1
ATOM 805 C C . ASP A 1 101 ? 10.970 -4.261 -15.232 1.00 96.19 101 ASP A C 1
ATOM 807 O O . ASP A 1 101 ? 11.678 -4.519 -14.249 1.00 96.19 101 ASP A O 1
ATOM 811 N N . TYR A 1 102 ? 10.324 -5.196 -15.925 1.00 95.00 102 TYR A N 1
ATOM 812 C CA . TYR A 1 102 ? 10.376 -6.621 -15.614 1.00 95.00 102 TYR A CA 1
ATOM 813 C C . TYR A 1 102 ? 11.196 -7.378 -16.661 1.00 95.00 102 TYR A C 1
ATOM 815 O O . TYR A 1 102 ? 11.158 -7.104 -17.859 1.00 95.00 102 TYR A O 1
ATOM 823 N N . ASP A 1 103 ? 11.905 -8.414 -16.221 1.00 94.94 103 ASP A N 1
ATOM 824 C CA . ASP A 1 103 ? 12.457 -9.423 -17.110 1.00 94.94 103 ASP A CA 1
ATOM 825 C C . ASP A 1 103 ? 11.313 -10.287 -17.643 1.00 94.94 103 ASP A C 1
ATOM 827 O O . ASP A 1 103 ? 10.971 -11.343 -17.095 1.00 94.94 103 ASP A O 1
ATOM 831 N N . ASN A 1 104 ? 10.745 -9.838 -18.759 1.00 93.75 104 ASN A N 1
ATOM 832 C CA . ASN A 1 104 ? 9.608 -10.491 -19.392 1.00 93.75 104 ASN A CA 1
ATOM 833 C C . ASN A 1 104 ? 9.935 -11.856 -20.026 1.00 93.75 104 ASN A C 1
ATOM 835 O O . ASN A 1 104 ? 9.060 -12.532 -20.573 1.00 93.75 104 ASN A O 1
ATOM 839 N N . THR A 1 105 ? 11.187 -12.315 -19.917 1.00 93.94 105 THR A N 1
ATOM 840 C CA . THR A 1 105 ? 11.549 -13.711 -20.199 1.00 93.94 105 THR A CA 1
ATOM 841 C C . THR A 1 105 ? 11.266 -14.649 -19.020 1.00 93.94 105 THR A C 1
ATOM 843 O O . THR A 1 105 ? 11.141 -15.857 -19.232 1.00 93.94 105 THR A O 1
ATOM 846 N N . LYS A 1 106 ? 11.134 -14.111 -17.796 1.00 93.00 106 LYS A N 1
ATOM 847 C CA . LYS A 1 106 ? 10.818 -14.852 -16.563 1.00 93.00 106 LYS A CA 1
ATOM 848 C C . LYS A 1 106 ? 9.343 -14.766 -16.183 1.00 93.00 106 LYS A C 1
ATOM 850 O O . LYS A 1 106 ? 8.761 -15.780 -15.803 1.00 93.00 106 LYS A O 1
ATOM 855 N N . VAL A 1 107 ? 8.754 -13.572 -16.274 1.00 88.75 107 VAL A N 1
ATOM 856 C CA . VAL A 1 107 ? 7.368 -13.297 -15.865 1.00 88.75 107 VAL A CA 1
ATOM 857 C C . VAL A 1 107 ? 6.624 -12.549 -16.970 1.00 88.75 107 VAL A C 1
ATOM 859 O O . VAL A 1 107 ? 7.190 -11.652 -17.570 1.00 88.75 107 VAL A O 1
ATOM 862 N N . PRO A 1 108 ? 5.362 -12.872 -17.284 1.00 89.94 108 PRO A N 1
ATOM 863 C CA . PRO A 1 108 ? 4.615 -12.169 -18.326 1.00 89.94 108 PRO A CA 1
ATOM 864 C C . PRO A 1 108 ? 3.881 -10.940 -17.758 1.00 89.94 108 PRO A C 1
ATOM 866 O O . PRO A 1 108 ? 2.669 -10.813 -17.936 1.00 89.94 108 PRO A O 1
ATOM 869 N N . TYR A 1 109 ? 4.575 -10.081 -17.007 1.00 89.69 109 TYR A N 1
ATOM 870 C CA . TYR A 1 109 ? 3.964 -8.931 -16.332 1.00 89.69 109 TYR A CA 1
ATOM 871 C C . TYR A 1 109 ? 4.007 -7.669 -17.197 1.00 89.69 109 TYR A C 1
ATOM 873 O O . TYR A 1 109 ? 4.898 -7.482 -18.026 1.00 89.69 109 TYR A O 1
ATOM 881 N N . SER A 1 110 ? 3.021 -6.793 -17.000 1.00 88.62 110 SER A N 1
ATOM 882 C CA . SER A 1 110 ? 3.032 -5.462 -17.606 1.00 88.62 110 SER A CA 1
ATOM 883 C C . SER A 1 110 ? 4.153 -4.615 -17.002 1.00 88.62 110 SER A C 1
ATOM 885 O O . SER A 1 110 ? 4.379 -4.644 -15.794 1.00 88.62 110 SER A O 1
ATOM 887 N N . GLU A 1 111 ? 4.828 -3.849 -17.853 1.00 91.31 111 GLU A N 1
ATOM 888 C CA . GLU A 1 111 ? 5.936 -2.957 -17.502 1.00 91.31 111 GLU A CA 1
ATOM 889 C C . GLU A 1 111 ? 5.572 -1.490 -17.785 1.00 91.31 111 GLU A C 1
ATOM 891 O O . GLU A 1 111 ? 4.599 -1.185 -18.479 1.00 91.31 111 GLU A O 1
ATOM 896 N N . GLY A 1 112 ? 6.387 -0.568 -17.280 1.00 93.56 112 GLY A N 1
ATOM 897 C CA . GLY A 1 112 ? 6.195 0.868 -17.425 1.00 93.56 112 GLY A CA 1
ATOM 898 C C . GLY A 1 112 ? 5.476 1.480 -16.228 1.00 93.56 112 GLY A C 1
ATOM 899 O O . GLY A 1 112 ? 5.717 1.092 -15.085 1.00 93.56 112 GLY A O 1
ATOM 900 N N . LYS A 1 113 ? 4.651 2.500 -16.488 1.00 95.19 113 LYS A N 1
ATOM 901 C CA . LYS A 1 113 ? 3.930 3.234 -15.444 1.00 95.19 113 LYS A CA 1
ATOM 902 C C . LYS A 1 113 ? 2.772 2.401 -14.916 1.00 95.19 113 LYS A C 1
ATOM 904 O O . LYS A 1 113 ? 1.861 2.062 -15.662 1.00 95.19 113 LYS A O 1
ATOM 909 N N . MET A 1 114 ? 2.790 2.171 -13.616 1.00 93.69 114 MET A N 1
ATOM 910 C CA . MET A 1 114 ? 1.798 1.404 -12.887 1.00 93.69 114 MET A CA 1
ATOM 911 C C . MET A 1 114 ? 1.014 2.317 -11.951 1.00 93.69 114 MET A C 1
ATOM 913 O O . MET A 1 114 ? 1.566 3.235 -11.335 1.00 93.69 114 MET A O 1
ATOM 917 N N . ILE A 1 115 ? -0.277 2.024 -11.823 1.00 94.44 115 ILE A N 1
ATOM 918 C CA . ILE A 1 115 ? -1.146 2.573 -10.786 1.00 94.44 115 ILE A CA 1
ATOM 919 C C . ILE A 1 115 ? -1.693 1.390 -9.998 1.00 94.44 115 ILE A C 1
ATOM 921 O O . ILE A 1 115 ? -2.337 0.525 -10.582 1.00 94.44 115 ILE A O 1
ATOM 925 N N . HIS A 1 116 ? -1.458 1.345 -8.691 1.00 93.31 116 HIS A N 1
ATOM 926 C CA . HIS A 1 116 ? -2.024 0.332 -7.796 1.00 93.31 116 HIS A CA 1
ATOM 927 C C . HIS A 1 116 ? -2.801 1.012 -6.675 1.00 93.31 116 HIS A C 1
ATOM 929 O O . HIS A 1 116 ? -2.285 1.925 -6.033 1.00 93.31 116 HIS A O 1
ATOM 935 N N . VAL A 1 117 ? -4.005 0.526 -6.387 1.00 96.81 117 VAL A N 1
ATOM 936 C CA . VAL A 1 117 ? -4.750 0.902 -5.184 1.00 96.81 117 VAL A CA 1
ATOM 937 C C . VAL A 1 117 ? -4.506 -0.166 -4.128 1.00 96.81 117 VAL A C 1
ATOM 939 O O . VAL A 1 117 ? -4.883 -1.322 -4.302 1.00 96.81 117 VAL A O 1
ATOM 942 N N . LEU A 1 118 ? -3.855 0.213 -3.037 1.00 97.44 118 LEU A N 1
ATOM 943 C CA . LEU A 1 118 ? -3.643 -0.638 -1.874 1.00 97.44 118 LEU A CA 1
ATOM 944 C C . LEU A 1 118 ? -4.701 -0.322 -0.824 1.00 97.44 118 LEU A C 1
ATOM 946 O O . LEU A 1 118 ? -4.971 0.846 -0.543 1.00 97.44 118 LEU A O 1
ATOM 950 N N . TYR A 1 119 ? -5.266 -1.357 -0.217 1.00 97.44 119 TYR A N 1
ATOM 951 C CA . TYR A 1 119 ? -6.166 -1.220 0.916 1.00 97.44 119 TYR A CA 1
ATOM 952 C C . TYR A 1 119 ? -5.434 -1.613 2.188 1.00 97.44 119 TYR A C 1
ATOM 954 O O . TYR A 1 119 ? -5.031 -2.766 2.361 1.00 97.44 119 TYR A O 1
ATOM 962 N N . LEU A 1 120 ? -5.247 -0.629 3.060 1.00 97.69 120 LEU A N 1
ATOM 963 C CA . LEU A 1 120 ? -4.536 -0.783 4.315 1.00 97.69 120 LEU A CA 1
ATOM 964 C C . LEU A 1 120 ? -5.510 -0.678 5.480 1.00 97.69 120 LEU A C 1
ATOM 966 O O . LEU A 1 120 ? -6.515 0.027 5.406 1.00 97.69 120 LEU A O 1
ATOM 970 N N . SER A 1 121 ? -5.204 -1.367 6.567 1.00 96.88 121 SER A N 1
ATOM 971 C CA . SER A 1 121 ? -5.883 -1.194 7.845 1.00 96.88 121 SER A CA 1
ATOM 972 C C . SER A 1 121 ? -4.905 -1.419 8.999 1.00 96.88 121 SER A C 1
ATOM 974 O O . SER A 1 121 ? -3.776 -1.861 8.793 1.00 96.88 121 SER A O 1
ATOM 976 N N . ARG A 1 122 ? -5.342 -1.079 10.205 1.00 94.62 122 ARG A N 1
ATOM 977 C CA . ARG A 1 122 ? -4.677 -1.322 11.481 1.00 94.62 122 ARG A CA 1
ATOM 978 C C . ARG A 1 122 ? -5.740 -1.512 12.558 1.00 94.62 122 ARG A C 1
ATOM 980 O O . ARG A 1 122 ? -6.859 -1.025 12.421 1.00 94.62 122 ARG A O 1
ATOM 987 N N . GLU A 1 123 ? -5.393 -2.187 13.644 1.00 91.75 123 GLU A N 1
ATOM 988 C CA . GLU A 1 123 ? -6.340 -2.400 14.744 1.00 91.75 123 GLU A CA 1
ATOM 989 C C . GLU A 1 123 ? -6.663 -1.085 15.479 1.00 91.75 123 GLU A C 1
ATOM 991 O O . GLU A 1 123 ? -7.826 -0.760 15.721 1.00 91.75 123 GLU A O 1
ATOM 996 N N . ASP A 1 124 ? -5.630 -0.296 15.779 1.00 90.31 124 ASP A N 1
ATOM 997 C CA . ASP A 1 124 ? -5.710 1.000 16.453 1.00 90.31 124 ASP A CA 1
ATOM 998 C C . ASP A 1 124 ? -4.554 1.931 16.037 1.00 90.31 124 ASP A C 1
ATOM 1000 O O . ASP A 1 124 ? -3.694 1.551 15.245 1.00 90.31 124 ASP A O 1
ATOM 1004 N N . GLU A 1 125 ? -4.515 3.157 16.571 1.00 87.25 125 GLU A N 1
ATOM 1005 C CA . GLU A 1 125 ? -3.485 4.166 16.258 1.00 87.25 125 GLU A CA 1
ATOM 1006 C C . GLU A 1 125 ? -2.046 3.755 16.609 1.00 87.25 125 GLU A C 1
ATOM 1008 O O . GLU A 1 125 ? -1.104 4.363 16.110 1.00 87.25 125 GLU A O 1
ATOM 1013 N N . ASN A 1 126 ? -1.860 2.736 17.452 1.00 87.12 126 ASN A N 1
ATOM 1014 C CA . ASN A 1 126 ? -0.538 2.237 17.841 1.00 87.12 126 ASN A CA 1
ATOM 1015 C C . ASN A 1 126 ? -0.141 0.975 17.062 1.00 87.12 126 ASN A C 1
ATOM 1017 O O . ASN A 1 126 ? 0.966 0.457 17.237 1.00 87.12 126 ASN A O 1
ATOM 1021 N N . SER A 1 127 ? -1.051 0.453 16.243 1.00 89.94 127 SER A N 1
ATOM 1022 C CA . SER A 1 127 ? -0.852 -0.750 15.450 1.00 89.94 127 SER A CA 1
ATOM 1023 C C . SER A 1 127 ? -0.268 -0.395 14.080 1.00 89.94 127 SER A C 1
ATOM 1025 O O . SER A 1 127 ? -0.628 0.635 13.503 1.00 89.94 127 SER A O 1
ATOM 1027 N N . PRO A 1 128 ? 0.636 -1.225 13.528 1.00 92.00 128 PRO A N 1
ATOM 1028 C CA . PRO A 1 128 ? 1.190 -0.978 12.205 1.00 92.00 128 PRO A CA 1
ATOM 1029 C C . PRO A 1 128 ? 0.098 -1.073 11.136 1.00 92.00 128 PRO A C 1
ATOM 1031 O O . PRO A 1 128 ? -0.868 -1.822 11.279 1.00 92.00 128 PRO A O 1
ATOM 1034 N N . TRP A 1 129 ? 0.2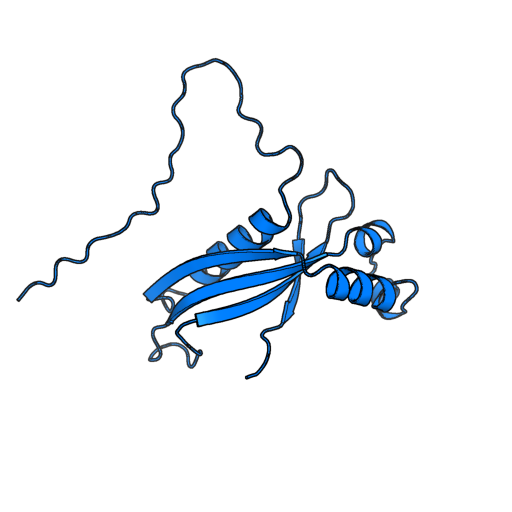83 -0.341 10.041 1.00 95.50 129 TRP A N 1
ATOM 1035 C CA . TRP A 1 129 ? -0.539 -0.520 8.852 1.00 95.50 129 TRP A CA 1
ATOM 1036 C C . TRP A 1 129 ? -0.196 -1.823 8.143 1.00 95.50 129 TRP A C 1
ATOM 1038 O O . TRP A 1 129 ? 0.971 -2.111 7.873 1.00 95.50 129 TRP A O 1
ATOM 1048 N N . GLU A 1 130 ? -1.229 -2.562 7.769 1.00 95.06 130 GLU A N 1
ATOM 1049 C CA . GLU A 1 130 ? -1.131 -3.804 7.018 1.00 95.06 130 GLU A CA 1
ATOM 1050 C C . GLU A 1 130 ? -1.977 -3.713 5.750 1.00 95.06 130 GLU A C 1
ATOM 1052 O O . GLU A 1 130 ? -3.130 -3.278 5.784 1.00 95.06 130 GLU A O 1
ATOM 1057 N N . VAL A 1 131 ? -1.409 -4.139 4.620 1.00 95.94 131 VAL A N 1
ATOM 1058 C CA . VAL A 1 131 ? -2.153 -4.281 3.364 1.00 95.94 131 VAL A CA 1
ATOM 1059 C C . VAL A 1 131 ? -3.002 -5.547 3.453 1.00 95.94 131 VAL A C 1
ATOM 1061 O O . VAL A 1 131 ? -2.457 -6.646 3.556 1.00 95.94 131 VAL A O 1
ATOM 1064 N N . PHE A 1 132 ? -4.327 -5.406 3.399 1.00 94.88 132 PHE A N 1
ATOM 1065 C CA . PHE A 1 132 ? -5.259 -6.540 3.457 1.00 94.88 132 PHE A CA 1
ATOM 1066 C C . PHE A 1 132 ? -5.864 -6.896 2.096 1.00 94.88 132 PHE A C 1
ATOM 1068 O O . PHE A 1 132 ? -6.422 -7.983 1.935 1.00 94.88 132 PHE A O 1
ATOM 1075 N N . ASP A 1 133 ? -5.793 -5.974 1.137 1.00 94.69 133 ASP A N 1
ATOM 1076 C CA . ASP A 1 133 ? -6.263 -6.166 -0.229 1.00 94.69 133 ASP A CA 1
ATOM 1077 C C . ASP A 1 133 ? -5.556 -5.170 -1.165 1.00 94.69 133 ASP A C 1
ATOM 1079 O O . ASP A 1 133 ? -5.002 -4.156 -0.729 1.00 94.69 133 ASP A O 1
ATOM 1083 N N . SER A 1 134 ? -5.560 -5.447 -2.462 1.00 93.56 134 SER A N 1
ATOM 1084 C CA . SER A 1 134 ? -4.978 -4.564 -3.471 1.00 93.56 134 SER A CA 1
ATOM 1085 C C . SER A 1 134 ? -5.675 -4.737 -4.808 1.00 93.56 134 SER A C 1
ATOM 1087 O O . SER A 1 134 ? -6.007 -5.856 -5.198 1.00 93.56 134 SER A O 1
ATOM 1089 N N . LEU A 1 135 ? -5.822 -3.644 -5.546 1.00 90.75 135 LEU A N 1
ATOM 1090 C CA . LEU A 1 135 ? -6.356 -3.639 -6.896 1.00 90.75 135 LEU A CA 1
ATOM 1091 C C . LEU A 1 135 ? -5.381 -2.974 -7.851 1.00 90.75 135 LEU A C 1
ATOM 1093 O O . LEU A 1 135 ? -4.833 -1.904 -7.588 1.00 90.75 135 LEU A O 1
ATOM 1097 N N . THR A 1 136 ? -5.241 -3.594 -9.010 1.00 82.38 136 THR A N 1
ATOM 1098 C CA . THR A 1 136 ? -4.652 -2.974 -10.185 1.00 82.38 136 THR A CA 1
ATOM 1099 C C . THR A 1 136 ? -5.838 -2.548 -11.053 1.00 82.38 136 THR A C 1
ATOM 1101 O O . THR A 1 136 ? -6.670 -3.394 -11.395 1.00 82.38 136 THR A O 1
ATOM 1104 N N . PRO A 1 137 ? -6.049 -1.249 -11.330 1.00 64.62 137 PRO A N 1
ATOM 1105 C CA . PRO A 1 137 ? -7.089 -0.849 -12.263 1.00 64.62 137 PRO A CA 1
ATOM 1106 C C . PRO A 1 137 ? -6.766 -1.511 -13.604 1.00 64.62 137 PRO A C 1
ATOM 1108 O O . PRO A 1 137 ? -5.688 -1.290 -14.151 1.00 64.62 137 PRO A O 1
ATOM 1111 N N . TYR A 1 138 ? -7.653 -2.374 -14.101 1.00 51.16 138 TYR A N 1
ATOM 1112 C CA . TYR A 1 138 ? -7.531 -2.873 -15.467 1.00 51.16 138 TYR A CA 1
ATOM 1113 C C . TYR A 1 138 ? -7.619 -1.666 -16.416 1.00 51.16 138 TYR A C 1
ATOM 1115 O O . TYR A 1 138 ? -8.543 -0.862 -16.272 1.00 51.16 138 TYR A O 1
ATOM 1123 N N . GLU A 1 139 ? -6.658 -1.530 -17.336 1.00 41.94 139 GLU A N 1
ATOM 1124 C CA . GLU A 1 139 ? -6.781 -0.619 -18.487 1.00 41.94 139 GLU A CA 1
ATOM 1125 C C . GLU A 1 139 ? -7.907 -1.058 -19.434 1.00 41.94 139 GLU A C 1
ATOM 1127 O O . GLU A 1 139 ? -8.069 -2.285 -19.652 1.00 41.94 139 GLU A O 1
#

Foldseek 3Di:
DDDPDPPPPPDPPPPPDPPDDDPPDPLFDDVFNVVVVVVVVVLVVPPQQWPDKFWDGKDWDVVVLVVQLVVLVVDVVCVVVVPDNLQSVFKTKMKTWMFTDGPCVVPVDDGGIFIKIFIWGASHRSGHIDGPDIDGPDD